Protein AF-A0A8X6YE96-F1 (afdb_monomer_lite)

Secondary structure (DSSP, 8-state):
-EEEEEETTTTEEEEEEE-SS--BS-EEEEETTEEEEE--EEEEEEETTEEEE---EEEEETTT--EEEEPPPSS--BS-EEEEETTEEEEE--B-TT--

Radius of gyration: 14.51 Å; chains: 1; bounding box: 38×30×40 Å

Structure (mmCIF, N/CA/C/O backbone):
data_AF-A0A8X6YE96-F1
#
_entry.id   AF-A0A8X6YE96-F1
#
loop_
_atom_site.group_PDB
_atom_site.id
_atom_site.type_symbol
_atom_site.label_atom_id
_atom_site.label_alt_id
_atom_site.label_comp_id
_atom_site.label_asym_id
_atom_site.label_entity_id
_atom_site.label_seq_id
_atom_site.pdbx_PDB_ins_code
_atom_site.Cartn_x
_atom_site.Cartn_y
_atom_site.Cartn_z
_atom_site.occupancy
_atom_site.B_iso_or_equiv
_atom_site.auth_seq_id
_atom_site.auth_comp_id
_atom_site.auth_asym_id
_atom_site.auth_atom_id
_atom_site.pdbx_PDB_model_num
ATOM 1 N N . LYS A 1 1 ? 7.294 10.372 4.100 1.00 84.81 1 LYS A N 1
ATOM 2 C CA . LYS A 1 1 ? 7.108 8.962 4.549 1.00 84.81 1 LYS A CA 1
ATOM 3 C C . LYS A 1 1 ? 5.913 8.834 5.516 1.00 84.81 1 LYS A C 1
ATOM 5 O O . LYS A 1 1 ? 6.046 8.163 6.527 1.00 84.81 1 LYS A O 1
ATOM 10 N N . LEU A 1 2 ? 4.770 9.475 5.261 1.00 93.56 2 LEU A N 1
ATOM 11 C CA . LEU A 1 2 ? 3.660 9.535 6.228 1.00 93.56 2 LEU A CA 1
ATOM 12 C C . LEU A 1 2 ? 2.562 8.528 5.876 1.00 93.56 2 LEU A C 1
ATOM 14 O O . LEU A 1 2 ? 2.378 8.218 4.701 1.00 93.56 2 LEU A O 1
ATOM 18 N N . VAL A 1 3 ? 1.837 8.068 6.893 1.00 95.06 3 VAL A N 1
ATOM 19 C CA . VAL A 1 3 ? 0.501 7.479 6.759 1.00 95.06 3 VAL A CA 1
ATOM 20 C C . VAL A 1 3 ? -0.460 8.440 7.449 1.00 95.06 3 VAL A C 1
ATOM 22 O O . VAL A 1 3 ? -0.296 8.718 8.641 1.00 95.06 3 VAL A O 1
ATOM 25 N N . LEU A 1 4 ? -1.408 8.984 6.692 1.00 96.06 4 LEU A N 1
ATOM 26 C CA . LEU A 1 4 ? -2.390 9.942 7.184 1.00 96.06 4 LEU A CA 1
ATOM 27 C C . LEU A 1 4 ? -3.785 9.319 7.128 1.00 96.06 4 LEU A C 1
ATOM 29 O O . LEU A 1 4 ? -4.112 8.631 6.161 1.00 96.06 4 LEU A O 1
ATOM 33 N N . LEU A 1 5 ? -4.582 9.564 8.161 1.00 95.69 5 LEU A N 1
ATOM 34 C CA . LEU A 1 5 ? -5.998 9.223 8.224 1.00 95.69 5 LEU A CA 1
ATOM 35 C C . LEU A 1 5 ? -6.802 10.508 8.106 1.00 95.69 5 LEU A C 1
ATOM 37 O O . LEU A 1 5 ? -6.575 11.434 8.882 1.00 95.69 5 LEU A O 1
ATOM 41 N N . 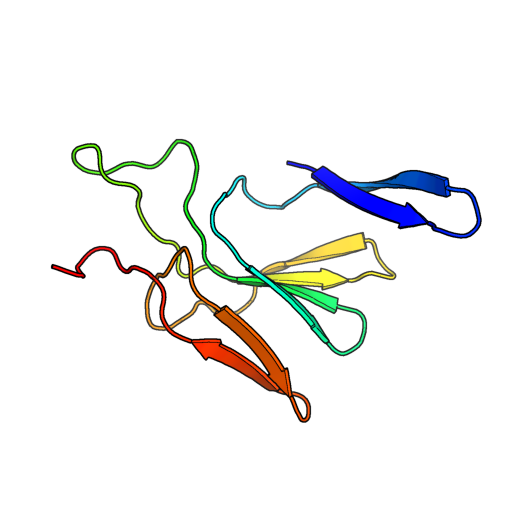TYR A 1 6 ? -7.731 10.541 7.161 1.00 97.62 6 TYR A N 1
ATOM 42 C CA . TYR A 1 6 ? -8.764 11.563 7.115 1.00 97.62 6 TYR A CA 1
ATOM 43 C C . TYR A 1 6 ? -10.000 11.042 7.836 1.00 97.62 6 TYR A C 1
ATOM 45 O O . TYR A 1 6 ? -10.478 9.954 7.509 1.00 97.62 6 TYR A O 1
ATOM 53 N N . ASP A 1 7 ? -10.492 11.806 8.804 1.00 97.69 7 ASP A N 1
ATOM 54 C CA . ASP A 1 7 ? -11.776 11.567 9.453 1.00 97.69 7 ASP A CA 1
ATOM 55 C C . ASP A 1 7 ? -12.825 12.545 8.888 1.00 97.69 7 ASP A C 1
ATOM 57 O O . ASP A 1 7 ? -12.728 13.749 9.147 1.00 97.69 7 ASP A O 1
ATOM 61 N N . PRO A 1 8 ? -13.828 12.063 8.128 1.00 98.06 8 PRO A N 1
ATOM 62 C CA . PRO A 1 8 ? -14.884 12.911 7.581 1.00 98.06 8 PRO A CA 1
ATOM 63 C C . PRO A 1 8 ? -15.785 13.551 8.644 1.00 98.06 8 PRO A C 1
ATOM 65 O O . PRO A 1 8 ? -16.357 14.604 8.377 1.00 98.06 8 PRO A O 1
ATOM 68 N N . ALA A 1 9 ? -15.926 12.943 9.829 1.00 98.25 9 ALA A N 1
ATOM 69 C CA . ALA A 1 9 ? -16.803 13.465 10.878 1.00 98.25 9 ALA A CA 1
ATOM 70 C C . ALA A 1 9 ? -16.225 14.736 11.516 1.00 98.25 9 ALA A C 1
ATOM 72 O O . ALA A 1 9 ? -16.947 15.705 11.741 1.00 98.25 9 ALA A O 1
ATOM 73 N N . SER A 1 10 ? -14.915 14.744 11.772 1.00 97.81 10 SER A N 1
ATOM 74 C CA . SER A 1 10 ? -14.194 15.912 12.295 1.00 97.81 10 SER A CA 1
ATOM 75 C C . SER A 1 10 ? -13.586 16.803 11.206 1.00 97.81 10 SER A C 1
ATOM 77 O O . SER A 1 10 ? -13.133 17.907 11.507 1.00 97.81 10 SER A O 1
ATOM 79 N N . ASN A 1 11 ? -13.583 16.349 9.948 1.00 97.88 11 ASN A N 1
ATOM 80 C CA . ASN A 1 11 ? -12.929 16.992 8.807 1.00 97.88 11 ASN A CA 1
ATOM 81 C C . ASN A 1 11 ? -11.435 17.278 9.053 1.00 97.88 11 ASN A C 1
ATOM 83 O O . ASN A 1 11 ? -10.923 18.360 8.755 1.00 97.88 11 ASN A O 1
ATOM 87 N N . GLN A 1 12 ? -10.722 16.307 9.623 1.00 98.56 12 GLN 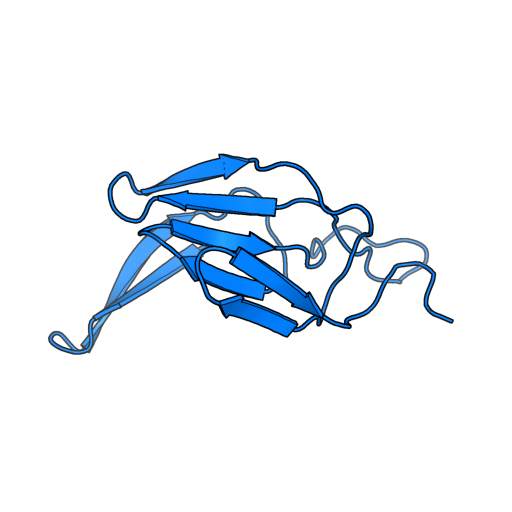A N 1
ATOM 88 C CA . GLN A 1 12 ? -9.316 16.469 9.988 1.00 98.56 12 GLN A CA 1
ATOM 89 C C . GLN A 1 12 ? -8.440 15.345 9.452 1.00 98.56 12 GLN A C 1
ATOM 91 O O . GLN A 1 12 ? -8.852 14.193 9.321 1.00 98.56 12 GLN A O 1
ATOM 96 N N . TRP A 1 13 ? -7.184 15.700 9.181 1.00 98.38 13 TRP A N 1
ATOM 97 C CA . TRP A 1 13 ? -6.119 14.746 8.910 1.00 98.38 13 TRP A CA 1
ATOM 98 C C . TRP A 1 13 ? -5.311 14.491 10.176 1.00 98.38 13 TRP A C 1
ATOM 100 O O . TRP A 1 13 ? -4.835 15.424 10.819 1.00 98.38 13 TRP A O 1
ATOM 110 N N . SER A 1 14 ? -5.077 13.222 10.489 1.00 97.06 14 SER A N 1
ATOM 111 C CA . SER A 1 14 ? -4.207 12.801 11.585 1.00 97.06 14 SER A CA 1
ATOM 112 C C . SER A 1 14 ? -3.079 11.912 11.073 1.00 97.06 14 SER A C 1
ATOM 114 O O . SER A 1 14 ? -3.238 11.120 10.140 1.00 97.06 14 SER A O 1
ATOM 116 N N . LYS A 1 15 ? -1.897 12.040 11.679 1.00 96.56 15 LYS A N 1
ATOM 117 C CA . LYS A 1 15 ? -0.769 11.149 11.396 1.00 96.56 15 LYS A CA 1
ATOM 118 C C . LYS A 1 15 ? -0.960 9.851 12.170 1.00 96.56 15 LYS A C 1
ATOM 120 O O . LYS A 1 15 ? -0.916 9.862 13.393 1.00 96.56 15 LYS A O 1
ATOM 125 N N . ILE A 1 16 ? -1.081 8.735 11.453 1.00 95.75 16 ILE A N 1
ATOM 126 C CA . ILE A 1 16 ? -1.273 7.410 12.065 1.00 95.75 16 ILE A CA 1
ATOM 127 C C . ILE A 1 16 ? -0.049 6.503 11.960 1.00 95.75 16 ILE A C 1
ATOM 129 O O . ILE A 1 16 ? -0.048 5.414 12.520 1.00 95.75 16 ILE A O 1
ATOM 133 N N . GLY A 1 17 ? 0.992 6.916 11.236 1.00 94.12 17 GLY A N 1
ATOM 134 C CA . GLY A 1 17 ? 2.207 6.121 11.119 1.00 94.12 17 GLY A CA 1
ATOM 135 C C . GLY A 1 17 ? 3.229 6.688 10.144 1.00 94.12 17 GLY A C 1
ATOM 136 O O . GLY A 1 17 ? 3.034 7.731 9.511 1.00 94.12 17 GLY A O 1
ATOM 137 N N . LEU A 1 18 ? 4.342 5.970 10.022 1.00 95.38 18 LEU A N 1
ATOM 138 C CA . LEU A 1 18 ? 5.394 6.225 9.044 1.00 95.38 18 LEU A CA 1
ATOM 139 C C . LEU A 1 18 ? 5.549 5.013 8.135 1.00 95.38 18 LEU A C 1
ATOM 141 O O . LEU A 1 18 ? 5.521 3.886 8.612 1.00 95.38 18 LEU A O 1
ATOM 145 N N . MET A 1 19 ? 5.730 5.230 6.833 1.00 94.56 19 MET A N 1
ATOM 146 C CA . MET A 1 19 ? 6.019 4.129 5.908 1.00 94.56 19 MET A CA 1
ATOM 147 C C . MET A 1 19 ? 7.384 3.490 6.225 1.00 94.56 19 MET A C 1
ATOM 149 O O . MET A 1 19 ? 8.340 4.228 6.477 1.00 94.56 19 MET A O 1
ATOM 153 N N . PRO A 1 20 ? 7.526 2.156 6.102 1.00 93.44 20 PRO A N 1
ATOM 154 C CA . PRO A 1 20 ? 8.754 1.443 6.462 1.00 93.44 20 PRO A CA 1
ATOM 155 C C . PRO A 1 20 ? 9.914 1.759 5.511 1.00 93.44 20 PRO A C 1
ATOM 157 O O . PRO A 1 20 ? 11.074 1.776 5.910 1.00 93.44 20 PRO A O 1
ATOM 160 N N . LYS A 1 21 ? 9.608 2.028 4.236 1.00 93.12 21 LYS A N 1
ATOM 161 C CA . LYS A 1 21 ? 10.573 2.473 3.224 1.00 93.12 21 LYS A CA 1
ATOM 162 C C . LYS A 1 21 ? 9.934 3.548 2.344 1.00 93.12 21 LYS A C 1
ATOM 164 O O . LYS A 1 21 ? 8.767 3.377 1.975 1.00 93.12 21 LYS A O 1
ATOM 169 N N . PRO A 1 22 ? 10.652 4.627 1.986 1.00 93.38 22 PRO A N 1
ATOM 170 C CA . PRO A 1 22 ? 10.133 5.603 1.038 1.00 93.38 22 PRO A CA 1
ATOM 171 C C . PRO A 1 22 ? 9.898 4.939 -0.322 1.00 93.38 22 PRO A C 1
ATOM 173 O O . PRO A 1 22 ? 10.689 4.112 -0.776 1.00 93.38 22 PRO A O 1
ATOM 176 N N . ARG A 1 23 ? 8.766 5.270 -0.939 1.00 95.12 23 ARG A N 1
ATOM 177 C CA . ARG A 1 23 ? 8.382 4.777 -2.260 1.00 95.12 23 ARG A CA 1
ATOM 178 C C . ARG A 1 23 ? 7.303 5.646 -2.892 1.00 95.12 23 ARG A C 1
ATOM 180 O O . ARG A 1 23 ? 6.500 6.242 -2.175 1.00 95.12 23 ARG A O 1
ATOM 187 N N . HIS A 1 24 ? 7.232 5.634 -4.215 1.00 95.31 24 HIS A N 1
ATOM 188 C CA . HIS A 1 24 ? 6.158 6.218 -5.023 1.00 95.31 24 HIS A CA 1
ATOM 189 C C . HIS A 1 24 ? 5.667 5.195 -6.062 1.00 95.31 24 HIS A C 1
ATOM 191 O O . HIS A 1 24 ? 6.193 4.084 -6.135 1.00 95.31 24 HIS A O 1
ATOM 197 N N . HIS A 1 25 ? 4.582 5.512 -6.777 1.00 96.88 25 HIS A N 1
ATOM 198 C CA . HIS A 1 25 ? 3.934 4.632 -7.774 1.00 96.88 25 HIS A CA 1
ATOM 199 C C . HIS A 1 25 ? 3.587 3.212 -7.288 1.00 96.88 25 HIS A C 1
ATOM 201 O O . HIS A 1 25 ? 3.391 2.296 -8.091 1.00 96.88 25 HIS A O 1
ATOM 207 N N . HIS A 1 26 ? 3.506 3.035 -5.971 1.00 97.62 26 HIS A N 1
ATOM 208 C CA . HIS A 1 26 ? 2.975 1.849 -5.323 1.00 97.62 26 HIS A CA 1
ATOM 209 C C . HIS A 1 26 ? 1.444 1.867 -5.377 1.00 97.62 26 HIS A C 1
ATOM 211 O O . HIS A 1 26 ? 0.823 2.862 -5.781 1.00 97.62 26 HIS A O 1
ATOM 217 N N . ARG A 1 27 ? 0.835 0.773 -4.928 1.00 97.94 27 ARG A N 1
ATOM 218 C CA . ARG A 1 27 ? -0.595 0.729 -4.627 1.00 97.94 27 ARG A CA 1
ATOM 219 C C . ARG A 1 27 ? -0.841 0.261 -3.208 1.00 97.94 27 ARG A C 1
ATOM 221 O O . ARG A 1 27 ? -0.002 -0.426 -2.620 1.00 97.94 27 ARG A O 1
ATOM 228 N N . THR A 1 28 ? -1.992 0.662 -2.688 1.00 97.62 28 THR A N 1
ATOM 229 C CA . THR A 1 28 ? -2.505 0.229 -1.398 1.00 97.62 28 THR A CA 1
ATOM 230 C C . THR A 1 28 ? -3.882 -0.394 -1.551 1.00 97.62 28 THR A C 1
ATOM 232 O O . THR A 1 28 ? -4.658 0.022 -2.408 1.00 97.62 28 THR A O 1
ATOM 235 N N . VAL A 1 29 ? -4.184 -1.398 -0.731 1.00 98.38 29 VAL A N 1
ATOM 236 C CA . VAL A 1 29 ? -5.525 -1.987 -0.642 1.00 98.38 29 VAL A CA 1
ATOM 237 C C . VAL A 1 29 ? -5.847 -2.354 0.799 1.00 98.38 29 VAL A C 1
ATOM 239 O O . VAL A 1 29 ? -4.960 -2.781 1.536 1.00 98.38 29 VAL A O 1
ATOM 242 N N . TYR A 1 30 ? -7.100 -2.172 1.202 1.00 98.31 30 TYR A N 1
ATOM 243 C CA . TYR A 1 30 ? -7.603 -2.620 2.497 1.00 98.31 30 TYR A CA 1
ATOM 244 C C . TYR A 1 30 ? -8.118 -4.060 2.401 1.00 98.31 30 TYR A C 1
ATOM 246 O O . TYR A 1 30 ? -8.836 -4.396 1.456 1.00 98.31 30 TYR A O 1
ATOM 254 N N . LEU A 1 31 ? -7.765 -4.894 3.378 1.00 98.38 31 LEU A N 1
ATOM 255 C CA . LEU A 1 31 ? -8.339 -6.226 3.566 1.00 98.38 31 LEU A CA 1
ATOM 256 C C . LEU A 1 31 ? -8.180 -6.645 5.037 1.00 98.38 31 LEU A C 1
ATOM 258 O O . LEU A 1 31 ? -7.069 -6.619 5.559 1.00 98.38 31 LEU A O 1
ATOM 262 N N . ASN A 1 32 ? -9.275 -7.057 5.686 1.00 96.00 32 ASN A N 1
ATOM 263 C CA . ASN A 1 32 ? -9.298 -7.617 7.047 1.00 96.00 32 ASN A CA 1
ATOM 264 C C . ASN A 1 32 ? -8.532 -6.777 8.096 1.00 96.00 32 ASN A C 1
ATOM 266 O O . ASN A 1 32 ? -7.685 -7.313 8.801 1.00 96.00 32 ASN A O 1
ATOM 270 N N . ASP A 1 33 ? -8.788 -5.467 8.175 1.00 95.50 33 ASP A N 1
ATOM 271 C CA . ASP A 1 33 ? -8.130 -4.517 9.104 1.00 95.50 33 ASP A CA 1
ATOM 272 C C . ASP A 1 33 ? -6.649 -4.209 8.859 1.00 95.50 33 ASP A C 1
ATOM 274 O O . ASP A 1 33 ? -5.994 -3.512 9.645 1.00 95.50 33 ASP A O 1
ATOM 278 N N . PHE A 1 34 ? -6.133 -4.620 7.702 1.00 98.06 34 PHE A N 1
ATOM 279 C CA . PHE A 1 34 ? -4.800 -4.250 7.250 1.00 98.06 34 PHE A CA 1
ATOM 280 C C . PHE A 1 34 ? -4.848 -3.410 5.974 1.00 98.06 34 PHE A C 1
ATOM 282 O O . PHE A 1 34 ? -5.611 -3.685 5.046 1.00 98.06 34 PHE A O 1
ATOM 289 N N . LEU A 1 35 ? -3.959 -2.418 5.892 1.00 97.75 35 LEU A N 1
ATOM 290 C CA . LEU A 1 35 ? -3.590 -1.790 4.623 1.00 97.75 35 LEU A CA 1
ATOM 291 C C . LEU A 1 35 ? -2.366 -2.496 4.046 1.00 97.75 35 LEU A C 1
ATOM 293 O O . LEU A 1 35 ? -1.302 -2.524 4.661 1.00 97.75 35 LEU A O 1
ATOM 297 N N . TYR A 1 36 ? -2.487 -3.030 2.840 1.00 98.31 36 TYR A N 1
ATOM 298 C CA . TYR A 1 36 ? -1.400 -3.694 2.133 1.00 98.31 36 TYR A CA 1
ATOM 299 C C . TYR A 1 36 ? -0.735 -2.719 1.177 1.00 98.31 36 TYR A C 1
ATOM 301 O O . TYR A 1 36 ? -1.389 -2.194 0.288 1.00 98.31 36 TYR A O 1
ATOM 309 N N . LEU A 1 37 ? 0.565 -2.500 1.340 1.00 98.19 37 LEU A N 1
ATOM 310 C CA . LEU A 1 37 ? 1.412 -1.660 0.500 1.00 98.19 37 LEU A CA 1
ATOM 311 C C . LEU A 1 37 ? 2.218 -2.534 -0.462 1.00 98.19 37 LEU A C 1
ATOM 313 O O . LEU A 1 37 ? 3.069 -3.313 -0.026 1.00 98.19 37 LEU A O 1
ATOM 317 N N . ILE A 1 38 ? 1.977 -2.391 -1.765 1.00 98.38 38 ILE A N 1
ATOM 318 C CA . ILE A 1 38 ? 2.474 -3.324 -2.784 1.00 98.38 38 ILE A CA 1
ATOM 319 C C . ILE A 1 38 ? 3.307 -2.582 -3.831 1.00 98.38 38 ILE A C 1
ATOM 321 O O . ILE A 1 38 ? 2.874 -1.590 -4.422 1.00 98.38 38 ILE A O 1
ATOM 325 N N . GLY A 1 39 ? 4.525 -3.083 -4.063 1.00 97.75 39 GLY A N 1
ATOM 326 C CA . GLY A 1 39 ? 5.418 -2.625 -5.129 1.00 97.75 39 GLY A CA 1
ATOM 327 C C . GLY A 1 39 ? 5.749 -1.129 -5.072 1.00 97.75 39 GLY A C 1
ATOM 328 O O . GLY A 1 39 ? 5.981 -0.573 -3.993 1.00 97.75 39 GLY A O 1
ATOM 329 N N . GLY A 1 40 ? 5.794 -0.497 -6.246 1.00 97.44 40 GLY A N 1
ATOM 330 C CA . GLY A 1 40 ? 6.237 0.886 -6.447 1.00 97.44 40 GLY A CA 1
ATOM 331 C C . GLY A 1 40 ? 7.721 0.972 -6.786 1.00 97.44 40 GLY A C 1
ATOM 332 O O . GLY A 1 40 ? 8.316 -0.020 -7.190 1.00 97.44 40 GLY A O 1
ATOM 333 N N . CYS A 1 41 ? 8.319 2.141 -6.615 1.00 95.94 41 CYS A N 1
ATOM 334 C CA . CYS A 1 41 ? 9.752 2.384 -6.789 1.00 95.94 41 CYS A CA 1
ATOM 335 C C . CYS A 1 41 ? 10.272 3.289 -5.669 1.00 95.94 41 CYS A C 1
ATOM 337 O O . CYS A 1 41 ? 9.507 4.039 -5.057 1.00 95.94 41 CYS A O 1
ATOM 339 N N . HIS A 1 42 ? 11.561 3.172 -5.352 1.00 93.94 42 HIS A N 1
ATOM 340 C CA . HIS A 1 42 ? 12.207 4.037 -4.368 1.00 93.94 42 HIS A CA 1
ATOM 341 C C . HIS A 1 42 ? 12.603 5.358 -5.042 1.00 93.94 42 HIS A C 1
ATOM 343 O O . HIS A 1 42 ? 13.199 5.298 -6.115 1.00 93.94 42 HIS A O 1
ATOM 349 N N . PRO A 1 43 ? 12.337 6.525 -4.425 1.00 91.12 43 PRO A N 1
ATOM 350 C CA . PRO A 1 43 ? 12.592 7.826 -5.056 1.00 91.12 43 PRO A CA 1
ATOM 351 C C . PRO A 1 43 ? 14.065 8.062 -5.412 1.00 91.12 43 PRO A C 1
ATOM 353 O O . PRO A 1 43 ? 14.360 8.748 -6.378 1.00 91.12 43 PRO A O 1
ATOM 356 N N . GLU A 1 44 ? 14.983 7.472 -4.648 1.00 90.69 44 GLU A N 1
ATOM 357 C CA . GLU A 1 44 ? 16.430 7.657 -4.831 1.00 90.69 44 GLU A CA 1
ATOM 358 C C . GLU A 1 44 ? 17.108 6.496 -5.581 1.00 90.69 44 GLU A C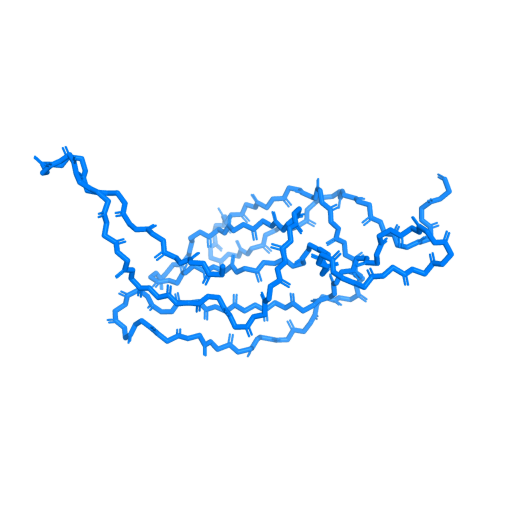 1
ATOM 360 O O . GLU A 1 44 ? 18.285 6.593 -5.909 1.00 90.69 44 GLU A O 1
ATOM 365 N N . LEU A 1 45 ? 16.406 5.382 -5.844 1.00 88.00 45 LEU A N 1
ATOM 366 C CA . LEU A 1 45 ? 17.022 4.238 -6.532 1.00 88.00 45 LEU A CA 1
ATOM 367 C C . LEU A 1 45 ? 16.673 4.279 -8.016 1.00 88.00 45 LEU A C 1
ATOM 369 O O . LEU A 1 45 ? 15.548 3.974 -8.421 1.00 88.00 45 LEU A O 1
ATOM 373 N N . THR A 1 46 ? 17.674 4.616 -8.822 1.00 88.62 46 THR A N 1
ATOM 374 C CA . THR A 1 46 ? 17.605 4.560 -10.281 1.00 88.62 46 THR A CA 1
ATOM 375 C C . THR A 1 46 ? 18.753 3.720 -10.827 1.00 88.62 46 THR A C 1
ATOM 377 O O . THR A 1 46 ? 19.796 3.578 -10.190 1.00 88.62 46 THR A O 1
ATOM 380 N N . LYS A 1 47 ? 18.548 3.134 -12.004 1.00 88.31 47 LYS A N 1
ATOM 381 C CA . LYS A 1 47 ? 19.580 2.431 -12.767 1.00 88.31 47 LYS A CA 1
ATOM 382 C C . LYS A 1 47 ? 19.561 3.005 -14.170 1.00 88.31 47 LYS A C 1
ATOM 384 O O . LYS A 1 47 ? 18.512 2.995 -14.808 1.00 88.31 47 LYS A O 1
ATOM 389 N N . GLU A 1 48 ? 20.686 3.570 -14.606 1.00 89.81 48 GLU A N 1
ATOM 390 C CA . GLU A 1 48 ? 20.805 4.222 -15.922 1.00 89.81 48 GLU A CA 1
ATOM 391 C C . GLU A 1 48 ? 19.716 5.294 -16.149 1.00 89.81 48 GLU A C 1
ATOM 393 O O . GLU A 1 48 ? 19.087 5.367 -17.203 1.00 89.81 48 GLU A O 1
ATOM 398 N N . GLY A 1 49 ? 19.411 6.084 -15.113 1.00 86.00 49 GLY A N 1
ATOM 399 C CA . GLY A 1 49 ? 18.371 7.119 -15.160 1.00 86.00 49 GLY A CA 1
ATOM 400 C C . GLY A 1 49 ? 16.927 6.596 -15.161 1.00 86.00 49 GLY A C 1
ATOM 401 O O . GLY A 1 49 ? 15.988 7.390 -15.197 1.00 86.00 49 GLY A O 1
ATOM 402 N N . LYS A 1 50 ? 16.710 5.277 -15.088 1.00 88.38 50 LYS A N 1
ATOM 403 C CA . LYS A 1 50 ? 15.374 4.665 -15.036 1.00 88.38 50 LYS A CA 1
ATOM 404 C C . LYS A 1 50 ? 14.996 4.298 -13.602 1.00 88.38 50 LYS A C 1
ATOM 406 O O . LYS A 1 50 ? 15.810 3.786 -12.836 1.00 88.38 50 LYS A O 1
ATOM 411 N N . MET A 1 51 ? 13.730 4.525 -13.249 1.00 91.69 51 MET A N 1
ATOM 412 C CA . MET A 1 51 ? 13.155 4.072 -11.977 1.00 91.69 51 MET A CA 1
ATOM 413 C C . MET A 1 51 ? 13.199 2.545 -11.872 1.00 91.69 51 MET A C 1
ATOM 415 O O . MET A 1 51 ? 12.803 1.857 -12.814 1.00 91.69 51 MET A O 1
ATOM 419 N N . ILE A 1 52 ? 13.599 2.030 -10.706 1.00 93.81 52 ILE A N 1
ATOM 420 C CA . ILE A 1 52 ? 13.663 0.588 -10.431 1.00 93.81 52 ILE A CA 1
ATOM 421 C C . ILE A 1 52 ? 12.382 0.143 -9.704 1.00 93.81 52 ILE A C 1
ATOM 423 O O . ILE A 1 52 ? 12.148 0.561 -8.561 1.00 93.81 52 ILE A O 1
ATOM 427 N N . PRO A 1 53 ? 11.535 -0.706 -10.316 1.00 95.88 53 PRO A N 1
ATOM 428 C CA . PRO A 1 53 ? 10.361 -1.248 -9.643 1.00 95.88 53 PRO A CA 1
ATOM 429 C C . PRO A 1 53 ? 10.738 -2.175 -8.479 1.00 95.88 53 PRO A C 1
ATOM 431 O O . PRO A 1 53 ? 11.755 -2.862 -8.504 1.00 95.88 53 PRO A O 1
ATOM 434 N N . LEU A 1 54 ? 9.874 -2.260 -7.468 1.00 96.56 54 LEU A N 1
ATOM 435 C CA . LEU A 1 54 ? 10.081 -3.057 -6.258 1.00 96.56 54 LEU A CA 1
ATOM 436 C C . LEU A 1 54 ? 9.186 -4.302 -6.236 1.00 96.56 54 LEU A C 1
ATOM 438 O O . LEU A 1 54 ? 8.032 -4.275 -6.668 1.00 96.56 54 LEU A O 1
ATOM 442 N N . LYS A 1 55 ? 9.708 -5.387 -5.652 1.00 97.00 55 LYS A N 1
ATOM 443 C CA . LYS A 1 55 ? 8.946 -6.608 -5.315 1.00 97.00 55 LYS A CA 1
ATOM 444 C C . LYS A 1 55 ? 8.324 -6.564 -3.918 1.00 97.00 55 LYS A C 1
ATOM 446 O O . LYS A 1 55 ? 7.370 -7.282 -3.631 1.00 97.00 55 LYS A O 1
ATOM 451 N N . SER A 1 56 ? 8.890 -5.730 -3.044 1.00 97.81 56 SER A N 1
ATOM 452 C CA . SER A 1 56 ? 8.575 -5.711 -1.616 1.00 97.81 56 SER A CA 1
ATOM 453 C C . SER A 1 56 ? 7.120 -5.331 -1.329 1.00 97.81 56 SER A C 1
ATOM 455 O O . SER A 1 56 ? 6.624 -4.332 -1.864 1.00 97.81 56 SER A O 1
ATOM 457 N N . CYS A 1 57 ? 6.495 -6.094 -0.432 1.00 98.19 57 CYS A N 1
ATOM 458 C CA . CYS A 1 57 ? 5.138 -5.885 0.059 1.00 98.19 57 CYS A CA 1
ATOM 459 C C . CYS A 1 57 ? 5.139 -5.742 1.585 1.00 98.19 57 CYS A C 1
ATOM 461 O O . CYS A 1 57 ? 5.988 -6.320 2.270 1.00 98.19 57 CYS A O 1
ATOM 463 N N . PHE A 1 58 ? 4.19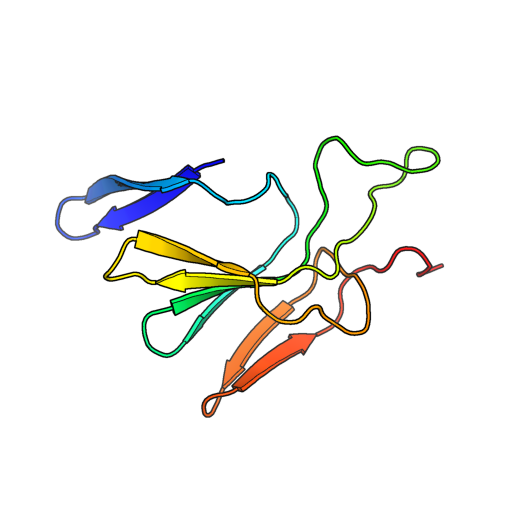7 -4.967 2.114 1.00 98.38 58 PHE A N 1
ATOM 464 C CA . PHE A 1 58 ? 4.039 -4.741 3.550 1.00 98.38 58 PHE A CA 1
ATOM 465 C C . PHE A 1 58 ? 2.558 -4.711 3.913 1.00 98.38 58 PHE A C 1
ATOM 467 O O . PHE A 1 58 ? 1.744 -4.298 3.093 1.00 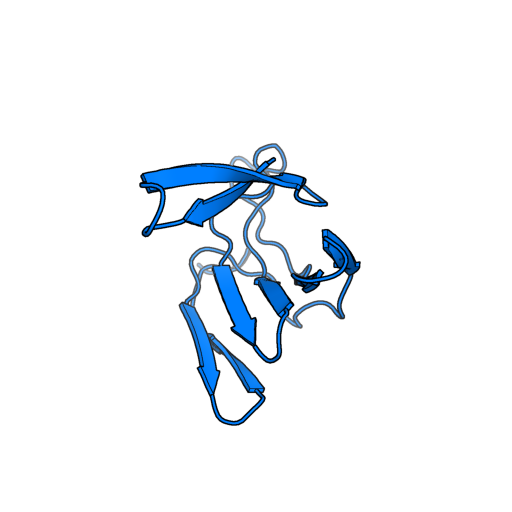98.38 58 PHE A O 1
ATOM 474 N N . SER A 1 59 ? 2.217 -5.094 5.137 1.00 98.25 59 SER A N 1
ATOM 475 C CA . SER A 1 59 ? 0.899 -4.849 5.732 1.00 98.25 59 SER A CA 1
ATOM 476 C C . SER A 1 59 ? 1.037 -3.867 6.886 1.00 98.25 59 SER A C 1
ATOM 478 O O . SER A 1 59 ? 1.974 -3.982 7.675 1.00 98.25 59 SER A O 1
ATOM 480 N N . PHE A 1 60 ? 0.100 -2.939 7.003 1.00 98.06 60 PHE A N 1
ATOM 481 C CA . PHE A 1 60 ? -0.038 -2.019 8.121 1.00 98.06 60 PHE A CA 1
ATOM 482 C C . PHE A 1 60 ? -1.276 -2.394 8.919 1.00 98.06 60 PHE A C 1
ATOM 484 O O . PHE A 1 60 ? -2.380 -2.362 8.375 1.00 98.06 60 PHE A O 1
ATOM 491 N N . ASN A 1 61 ? -1.087 -2.766 10.181 1.00 97.44 61 ASN A N 1
ATOM 492 C CA . ASN A 1 61 ? -2.185 -3.060 11.090 1.00 97.44 61 ASN A CA 1
ATOM 493 C C . ASN A 1 61 ? -2.833 -1.741 11.531 1.00 97.44 61 ASN A C 1
ATOM 495 O O . ASN A 1 61 ? -2.167 -0.897 12.135 1.00 97.44 61 ASN A O 1
ATOM 499 N N . LEU A 1 62 ? -4.119 -1.544 11.233 1.00 94.75 62 LEU A N 1
ATOM 500 C CA . LEU A 1 62 ? -4.809 -0.301 11.585 1.00 94.75 62 LEU A CA 1
ATOM 501 C C . LEU A 1 62 ? -5.097 -0.171 13.084 1.00 94.75 62 LEU A C 1
ATOM 503 O O . LEU A 1 62 ? -5.294 0.953 13.542 1.00 94.75 62 LEU A O 1
ATOM 507 N N . THR A 1 63 ? -5.063 -1.260 13.845 1.00 94.69 63 THR A N 1
ATOM 508 C CA . THR A 1 63 ? -5.230 -1.260 15.303 1.00 94.69 63 THR A CA 1
ATOM 509 C C . THR A 1 63 ? -3.908 -0.960 15.999 1.00 94.69 63 THR A C 1
ATOM 511 O O . THR A 1 63 ? -3.819 0.010 16.746 1.00 94.69 63 THR A O 1
ATOM 514 N N . THR A 1 64 ? -2.857 -1.739 15.717 1.00 96.38 64 THR A N 1
ATOM 515 C CA . THR A 1 64 ? -1.559 -1.587 16.405 1.00 96.38 64 THR A CA 1
ATOM 516 C C . THR A 1 64 ? -0.694 -0.472 15.823 1.00 96.38 64 THR A C 1
ATOM 518 O O . THR A 1 64 ? 0.254 -0.033 16.463 1.00 96.38 64 THR A O 1
ATOM 521 N N . LYS A 1 65 ? -1.027 0.021 14.620 1.00 95.38 65 LYS A N 1
ATOM 522 C CA . LYS A 1 65 ? -0.240 1.009 13.860 1.00 95.38 65 LYS A CA 1
ATOM 523 C C . LYS A 1 65 ? 1.172 0.522 13.524 1.00 95.38 65 LYS A C 1
ATOM 525 O O . LYS A 1 65 ? 2.103 1.315 13.385 1.00 95.38 65 LYS A O 1
ATOM 530 N N . GLU A 1 66 ? 1.322 -0.784 13.329 1.00 96.25 66 GLU A N 1
ATOM 531 C CA . GLU A 1 66 ? 2.605 -1.413 13.023 1.00 96.25 66 GLU A CA 1
ATOM 532 C C . GLU A 1 66 ? 2.662 -1.941 11.593 1.00 96.25 66 GLU A C 1
ATOM 534 O O . GLU A 1 66 ? 1.688 -2.459 11.037 1.00 96.25 66 GLU A O 1
ATOM 539 N N . TRP A 1 67 ? 3.851 -1.838 11.001 1.00 97.88 67 TRP A N 1
ATOM 540 C CA . TRP A 1 67 ? 4.152 -2.424 9.704 1.00 97.88 67 TRP A CA 1
ATOM 541 C C . TRP A 1 67 ? 4.785 -3.800 9.854 1.00 97.88 67 TRP A C 1
ATOM 543 O O . TRP A 1 67 ? 5.723 -3.988 10.624 1.00 97.88 67 TRP A O 1
ATOM 553 N N . LYS A 1 68 ? 4.361 -4.732 9.005 1.00 98.00 68 LYS A N 1
ATOM 554 C CA . LYS A 1 68 ? 4.975 -6.050 8.847 1.00 98.00 68 LYS A CA 1
ATOM 555 C C . LYS A 1 68 ? 5.433 -6.233 7.405 1.00 98.00 68 LYS A C 1
ATOM 557 O O . LYS A 1 68 ? 4.677 -5.960 6.471 1.00 98.00 68 LYS A O 1
ATOM 562 N N . LYS A 1 69 ? 6.673 -6.695 7.209 1.00 98.31 69 LYS A N 1
ATOM 563 C CA . LYS A 1 69 ? 7.155 -7.114 5.883 1.00 98.31 69 LYS A CA 1
ATOM 564 C C . LYS A 1 69 ? 6.447 -8.413 5.490 1.00 98.31 69 LYS A C 1
ATOM 566 O O . LYS A 1 69 ? 6.382 -9.347 6.284 1.00 98.31 69 LYS A O 1
ATOM 571 N N . LEU A 1 70 ? 5.933 -8.460 4.266 1.00 98.38 70 LEU A N 1
ATOM 572 C CA . LEU A 1 70 ? 5.282 -9.632 3.682 1.00 98.38 70 LEU A CA 1
ATOM 573 C C . LEU A 1 70 ? 6.213 -10.332 2.680 1.00 98.38 70 LEU A C 1
ATOM 575 O O . LEU A 1 70 ? 7.214 -9.734 2.261 1.00 98.38 70 LEU A O 1
ATOM 579 N N . PRO A 1 71 ? 5.882 -11.568 2.255 1.00 98.31 71 PRO A N 1
ATOM 580 C CA . PRO A 1 71 ? 6.520 -12.188 1.102 1.00 98.31 71 PRO A CA 1
ATOM 581 C C . PRO A 1 71 ? 6.509 -11.265 -0.121 1.00 98.31 71 PRO A C 1
ATOM 583 O O . PRO A 1 71 ? 5.572 -10.497 -0.348 1.00 98.31 71 PRO A O 1
ATOM 586 N N . GLU A 1 72 ? 7.584 -11.315 -0.898 1.00 97.94 72 GLU A N 1
ATOM 587 C CA . GLU A 1 72 ? 7.749 -10.451 -2.062 1.00 97.94 72 GLU A CA 1
ATOM 588 C C . GLU A 1 72 ? 6.967 -10.978 -3.271 1.00 97.94 72 GLU A C 1
ATOM 590 O O . GLU A 1 72 ? 6.772 -12.183 -3.436 1.00 97.94 72 GLU A O 1
ATOM 595 N N . MET A 1 73 ? 6.543 -10.077 -4.160 1.00 97.06 73 MET A N 1
ATOM 596 C CA . MET A 1 73 ? 5.978 -10.488 -5.445 1.00 97.06 73 MET A CA 1
ATOM 597 C C . MET A 1 73 ? 7.028 -11.215 -6.287 1.00 97.06 73 MET A C 1
ATOM 599 O O . MET A 1 73 ? 8.199 -10.838 -6.301 1.00 97.06 73 MET A O 1
ATOM 603 N N . ARG A 1 74 ? 6.585 -12.170 -7.114 1.00 94.50 74 ARG A N 1
ATOM 604 C CA . ARG A 1 74 ? 7.453 -12.850 -8.093 1.00 94.50 74 ARG A CA 1
ATOM 605 C C . ARG A 1 74 ? 8.201 -11.858 -8.993 1.00 94.50 74 ARG A C 1
ATOM 607 O O . ARG A 1 74 ? 9.406 -11.980 -9.206 1.00 94.50 74 ARG A O 1
ATOM 614 N N . ASN A 1 75 ? 7.475 -10.849 -9.475 1.00 94.50 75 ASN A N 1
ATOM 615 C CA . ASN A 1 75 ? 7.976 -9.809 -10.367 1.00 94.50 75 ASN A CA 1
ATOM 616 C C . ASN A 1 75 ? 7.801 -8.427 -9.741 1.00 94.50 75 ASN A C 1
ATOM 618 O O . ASN A 1 75 ? 6.757 -8.130 -9.155 1.00 94.50 75 ASN A O 1
ATOM 622 N N . ALA A 1 76 ? 8.818 -7.584 -9.906 1.00 95.69 76 ALA A N 1
ATOM 623 C CA . ALA A 1 76 ? 8.788 -6.205 -9.449 1.00 95.69 76 ALA A CA 1
ATOM 624 C C . ALA A 1 76 ? 7.849 -5.382 -10.329 1.00 95.69 76 ALA A C 1
ATOM 626 O O . ALA A 1 76 ? 7.808 -5.607 -11.540 1.00 95.69 76 ALA A O 1
ATOM 627 N N . ARG A 1 77 ? 7.104 -4.436 -9.746 1.00 96.69 77 ARG A N 1
ATOM 628 C CA . ARG A 1 77 ? 6.216 -3.570 -10.534 1.00 96.69 77 ARG A CA 1
ATOM 629 C C . ARG A 1 77 ? 5.883 -2.236 -9.872 1.00 96.69 77 ARG A C 1
ATOM 631 O O . ARG A 1 77 ? 5.739 -2.148 -8.652 1.00 96.69 77 ARG A O 1
ATOM 638 N N . MET A 1 78 ? 5.654 -1.228 -10.706 1.00 96.75 78 MET A N 1
ATOM 639 C CA . MET A 1 78 ? 5.116 0.096 -10.360 1.00 96.75 78 MET A CA 1
ATOM 640 C C . MET A 1 78 ? 3.952 0.460 -11.298 1.00 96.75 78 MET A C 1
ATOM 642 O O . MET A 1 78 ? 3.768 -0.206 -12.314 1.00 96.75 78 MET A O 1
ATOM 646 N N . TYR A 1 79 ? 3.135 1.460 -10.954 1.00 96.62 79 TYR A N 1
ATOM 647 C CA . TYR A 1 79 ? 1.955 1.892 -11.740 1.00 96.62 79 TYR A CA 1
ATOM 648 C C . TYR A 1 79 ? 0.859 0.830 -11.962 1.00 96.62 79 TYR A C 1
ATOM 650 O O . TYR A 1 79 ? -0.037 1.027 -12.774 1.00 96.62 79 TYR A O 1
ATOM 658 N N . HIS A 1 80 ? 0.908 -0.296 -11.254 1.00 97.75 80 HIS A N 1
ATOM 659 C CA . HIS A 1 80 ? -0.057 -1.388 -11.396 1.00 97.75 80 HIS A CA 1
ATOM 660 C C . HIS A 1 80 ? -1.432 -1.034 -10.808 1.00 97.75 80 HIS A C 1
ATOM 662 O O . HIS A 1 80 ? -1.577 -0.032 -10.109 1.00 97.75 80 HIS A O 1
ATOM 668 N N . GLY A 1 81 ? -2.441 -1.862 -11.071 1.00 98.31 81 GLY A N 1
ATOM 669 C CA . GLY A 1 81 ? -3.712 -1.871 -10.344 1.00 98.31 81 GLY A CA 1
ATOM 670 C C . GLY A 1 81 ? -3.690 -2.888 -9.201 1.00 98.31 81 GLY A C 1
ATOM 671 O O . GLY A 1 81 ? -2.990 -3.902 -9.288 1.00 98.31 81 GLY A O 1
ATOM 672 N N . VAL A 1 82 ? -4.457 -2.625 -8.141 1.00 98.44 82 VAL A N 1
ATOM 673 C CA . VAL A 1 82 ? -4.672 -3.568 -7.035 1.00 98.44 82 VAL A CA 1
ATOM 674 C C . VAL A 1 82 ? -6.157 -3.644 -6.687 1.00 98.44 82 VAL A C 1
ATOM 676 O O . VAL A 1 82 ? -6.842 -2.624 -6.724 1.00 98.44 82 VAL A O 1
ATOM 679 N N . ALA A 1 83 ? -6.643 -4.833 -6.339 1.00 98.44 83 ALA A N 1
ATOM 680 C CA . ALA A 1 83 ? -7.993 -5.028 -5.819 1.00 98.44 83 ALA A CA 1
ATOM 681 C C . ALA A 1 83 ? -8.011 -6.135 -4.762 1.00 98.44 83 ALA A C 1
ATOM 683 O O . ALA A 1 83 ? -7.266 -7.111 -4.871 1.00 98.44 83 ALA A O 1
ATOM 684 N N . ALA A 1 84 ? -8.877 -5.991 -3.760 1.00 98.44 84 ALA A N 1
ATOM 685 C CA . ALA A 1 84 ? -9.196 -7.050 -2.815 1.00 98.44 84 ALA A CA 1
ATOM 686 C C . ALA A 1 84 ? -10.554 -7.647 -3.190 1.00 98.44 84 ALA A C 1
ATOM 688 O O . ALA A 1 84 ? -11.530 -6.918 -3.356 1.00 98.44 84 ALA A O 1
ATOM 689 N N . LEU A 1 85 ? -10.616 -8.967 -3.351 1.00 98.25 85 LEU A N 1
ATOM 690 C CA . LEU A 1 85 ? -11.840 -9.673 -3.719 1.00 98.25 85 LEU A CA 1
ATOM 691 C C . LEU A 1 85 ? -11.841 -11.070 -3.099 1.00 98.25 85 LEU A C 1
ATOM 693 O O . LEU A 1 85 ? -10.881 -11.824 -3.260 1.00 98.25 85 LEU A O 1
ATOM 697 N N . LYS A 1 86 ? -12.931 -11.422 -2.404 1.00 97.31 86 LYS A N 1
ATOM 698 C CA . LYS A 1 86 ? -13.132 -12.744 -1.779 1.00 97.31 86 LYS A CA 1
ATOM 699 C C . LYS A 1 86 ? -11.921 -13.195 -0.940 1.00 97.31 86 LYS A C 1
ATOM 701 O O . LYS A 1 86 ? -11.380 -14.274 -1.158 1.00 97.31 86 LYS A O 1
ATOM 706 N N . GLY A 1 87 ? -11.442 -12.332 -0.042 1.00 97.50 87 GLY A N 1
ATOM 707 C CA . GLY A 1 87 ? -10.317 -12.641 0.855 1.00 97.50 87 GLY A CA 1
ATOM 708 C C . GLY A 1 87 ? -8.930 -12.656 0.200 1.00 97.50 87 GLY A C 1
ATOM 709 O O . GLY A 1 87 ? -7.956 -12.988 0.866 1.00 97.50 87 GLY A O 1
ATOM 710 N N . ASN A 1 88 ? -8.820 -12.297 -1.082 1.00 98.06 88 ASN A N 1
ATOM 711 C CA . ASN A 1 88 ? -7.571 -12.337 -1.840 1.00 98.06 88 ASN A CA 1
ATOM 712 C C . ASN A 1 88 ? -7.202 -10.957 -2.389 1.00 98.06 88 ASN A C 1
ATOM 714 O O . ASN A 1 88 ? -8.080 -10.139 -2.664 1.00 98.06 88 ASN A O 1
ATOM 718 N N . ILE A 1 89 ? -5.903 -10.721 -2.598 1.00 98.50 89 ILE A N 1
ATOM 719 C CA . ILE A 1 89 ? -5.378 -9.497 -3.216 1.00 98.50 89 ILE A CA 1
ATOM 720 C C . ILE A 1 89 ? -4.862 -9.811 -4.620 1.00 98.50 89 ILE A C 1
ATOM 722 O O . ILE A 1 89 ? -3.996 -10.667 -4.802 1.00 98.50 89 ILE A O 1
ATOM 726 N N . TYR A 1 90 ? -5.358 -9.068 -5.604 1.00 98.19 90 TYR A N 1
ATOM 727 C CA . TYR A 1 90 ? -5.005 -9.193 -7.013 1.00 98.19 90 TYR A CA 1
ATOM 728 C C . TYR A 1 90 ? -4.168 -7.998 -7.449 1.00 98.19 90 TYR A C 1
ATOM 730 O O . TYR A 1 90 ? -4.481 -6.857 -7.113 1.00 98.19 90 TYR A O 1
ATOM 738 N N . VAL A 1 91 ? -3.115 -8.259 -8.224 1.00 98.06 91 VAL A N 1
ATOM 739 C CA . VAL A 1 91 ? -2.168 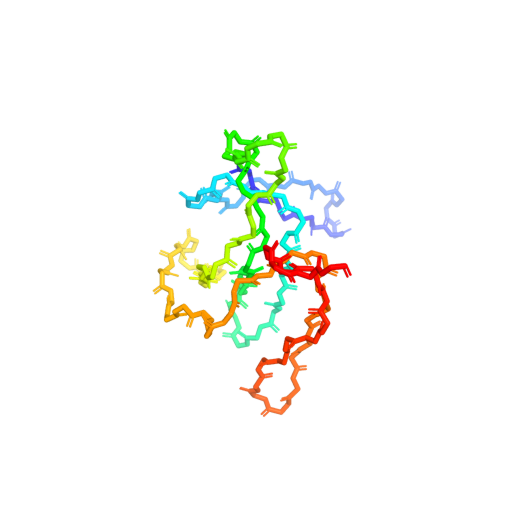-7.240 -8.689 1.00 98.06 91 VAL A CA 1
ATOM 740 C C . VAL A 1 91 ? -2.003 -7.342 -10.206 1.00 98.06 91 VAL A C 1
ATOM 742 O O . VAL A 1 91 ? -1.397 -8.292 -10.715 1.00 98.06 91 VAL A O 1
ATOM 745 N N . VAL A 1 92 ? -2.519 -6.357 -10.944 1.00 97.12 92 VAL A N 1
ATOM 746 C CA . VAL A 1 92 ? -2.698 -6.439 -12.407 1.00 97.12 92 VAL A CA 1
ATOM 747 C C . VAL A 1 92 ? -1.926 -5.330 -13.125 1.00 97.12 92 VAL A C 1
ATOM 749 O O . VAL A 1 92 ? -1.899 -4.187 -12.674 1.00 97.12 92 VAL A O 1
ATOM 752 N N . GLY A 1 93 ? -1.273 -5.677 -14.239 1.00 96.31 93 GLY A N 1
ATOM 753 C CA . GLY A 1 93 ? -0.530 -4.730 -15.079 1.00 96.31 93 GLY A CA 1
ATOM 754 C C . GLY A 1 93 ? 0.642 -4.036 -14.372 1.00 96.31 93 GLY A C 1
ATOM 755 O O . GLY A 1 93 ? 1.268 -4.599 -13.462 1.00 96.31 93 GLY A O 1
ATOM 756 N N . GLY A 1 94 ? 0.908 -2.798 -14.792 1.00 95.62 94 GLY A N 1
ATOM 757 C CA . GLY A 1 94 ? 2.030 -1.975 -14.341 1.00 95.62 94 GLY A CA 1
ATOM 758 C C . GLY A 1 94 ? 3.322 -2.229 -15.117 1.00 95.62 94 GLY A C 1
ATOM 759 O O . GLY A 1 94 ? 3.376 -3.117 -15.960 1.00 95.62 94 GLY A O 1
ATOM 760 N N . LYS A 1 95 ? 4.352 -1.442 -14.793 1.00 93.81 95 LYS A N 1
ATOM 761 C CA . LYS A 1 95 ? 5.671 -1.472 -15.432 1.00 93.81 95 LYS A CA 1
ATOM 762 C C . LYS A 1 95 ? 6.694 -2.257 -14.607 1.00 93.81 95 LYS A C 1
ATOM 764 O O . LYS A 1 95 ? 6.827 -2.014 -13.400 1.00 93.81 95 LYS A O 1
ATOM 769 N N . ARG A 1 96 ? 7.436 -3.148 -15.263 1.00 90.12 96 ARG A N 1
ATOM 770 C CA . ARG A 1 96 ? 8.611 -3.889 -14.770 1.00 90.12 96 ARG A CA 1
ATOM 771 C C . ARG A 1 96 ? 9.905 -3.237 -15.270 1.00 90.12 96 ARG A C 1
ATOM 773 O O . ARG A 1 96 ? 9.875 -2.355 -16.120 1.00 90.12 96 ARG A O 1
ATOM 780 N N . GLU A 1 97 ? 11.050 -3.672 -14.738 1.00 78.94 97 GLU A N 1
ATOM 781 C CA . GLU A 1 97 ? 12.371 -3.187 -15.186 1.00 78.94 97 GLU A CA 1
ATOM 782 C C . GLU A 1 97 ? 12.612 -3.492 -16.675 1.00 78.94 97 GLU A C 1
ATOM 784 O O . GLU A 1 97 ? 13.146 -2.656 -17.394 1.00 78.94 97 GLU A O 1
ATOM 789 N N . ASN A 1 98 ? 12.135 -4.651 -17.143 1.00 73.94 98 ASN A N 1
ATOM 790 C CA . ASN A 1 98 ? 12.395 -5.171 -18.488 1.00 73.94 98 ASN A CA 1
ATOM 791 C C . ASN A 1 98 ? 11.214 -5.013 -19.458 1.00 73.94 98 ASN A C 1
ATOM 793 O O . ASN A 1 98 ? 11.201 -5.676 -20.496 1.00 73.94 98 ASN A O 1
ATOM 797 N N . ASP A 1 99 ? 10.210 -4.198 -19.126 1.00 66.31 99 ASP A N 1
ATOM 798 C CA . ASP A 1 99 ? 9.157 -3.893 -20.095 1.00 66.31 99 ASP A CA 1
ATOM 799 C C . ASP A 1 99 ? 9.781 -2.990 -21.170 1.00 66.31 99 ASP A C 1
ATOM 801 O O . ASP A 1 99 ? 10.166 -1.853 -20.877 1.00 66.31 99 ASP A O 1
ATOM 805 N N . LYS A 1 100 ? 9.975 -3.559 -22.368 1.00 51.50 100 LYS A N 1
ATOM 806 C CA . LYS A 1 100 ? 10.403 -2.834 -23.570 1.00 51.50 100 LYS A CA 1
ATOM 807 C C . LYS A 1 100 ? 9.311 -1.875 -24.022 1.00 51.50 100 LYS A C 1
ATOM 809 O O . LYS A 1 100 ? 8.131 -2.289 -23.984 1.00 51.50 100 LYS A O 1
#

InterPro domains:
  IPR006652 Kelch repeat type 1 [PF01344] (22-74)
  IPR006652 Kelch repeat type 1 [SM00612] (34-87)
  IPR015915 Kelch-type beta-propeller [G3DSA:2.120.10.80] (1-100)
  IPR015915 Kelch-type beta-propeller [SSF117281] (3-96)

Sequence (100 aa):
KLVLLYDPASNQWSKIGLMPKPRHHHRTVYLNDFLYLIGGCHPELTKEGKMIPLKSCFSFNLTTKEWKKLPEMRNARMYHGVAALKGNIYVVGGKRENDK

Organism: NCBI:txid2747483

pLDDT: mean 94.79, std 6.6, range [51.5, 98.56]

Foldseek 3Di:
DFDWDQDPVVRDIDTLADDPAAFPQWDWDDDPQKIKTAKGFHPPDDDPNHTAIFQWMWIARSVVRDIDTDDGHPFGFGNWDWDDDPRDIDTGDGDGPPPD